Protein AF-A0A7C4ZET2-F1 (afdb_monomer_lite)

Foldseek 3Di:
DWDKDKDKDQAQPDDDVVVVLVVLQVVVCVVLVHPDGKAWDDWDADNVRNIIIIMTTDDPDSPNPDPPDDPPPPPPDDDDD

pLDDT: mean 77.49, std 18.08, range [42.91, 95.31]

Radius of gyration: 20.25 Å; chains: 1; bounding box: 26×53×65 Å

Sequence (81 aa):
MVRLKALVVVGDGLEDYGDLLAVGRAEAKRMLRTHENVNVKDILYSAKCGVHIIVFEVPEKVVADPPKDVKRAGLRLKPNP

Secondary structure (DSSP, 8-state):
-PEEEEEEEE--S---HHHHHHHHHHHHHHHTT--SPP-EEEEEEETTTTEEEEEEEE-S----PPP----------PPP-

Structure (mmCIF, N/CA/C/O backbone):
data_AF-A0A7C4ZET2-F1
#
_entry.id   AF-A0A7C4ZET2-F1
#
loop_
_atom_site.group_PDB
_atom_site.id
_atom_site.type_symbol
_atom_site.label_atom_id
_atom_site.label_alt_id
_atom_site.label_comp_id
_atom_site.label_asym_id
_atom_site.label_entity_id
_atom_site.label_seq_id
_atom_site.pdbx_PDB_ins_code
_atom_site.Cartn_x
_atom_site.Cartn_y
_atom_site.Cartn_z
_atom_site.occupancy
_atom_site.B_iso_or_equiv
_atom_site.auth_seq_id
_atom_site.auth_comp_id
_atom_site.auth_asym_id
_atom_site.auth_atom_id
_atom_site.pdbx_PDB_model_num
ATOM 1 N N . MET A 1 1 ? -12.394 -12.823 9.199 1.00 67.12 1 MET A N 1
ATOM 2 C CA . MET A 1 1 ? -12.018 -12.550 7.790 1.00 67.12 1 MET A CA 1
ATOM 3 C C . MET A 1 1 ? -11.204 -11.274 7.771 1.00 67.12 1 MET A C 1
ATOM 5 O O . MET A 1 1 ? -11.684 -10.276 8.290 1.00 67.12 1 MET A O 1
ATOM 9 N N . VAL A 1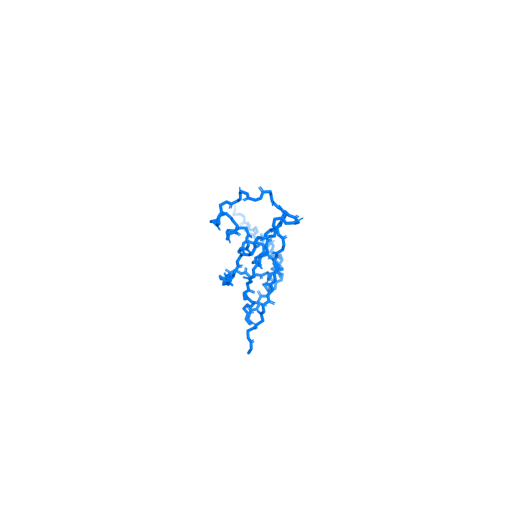 2 ? -10.000 -11.297 7.203 1.00 79.56 2 VAL A N 1
ATOM 10 C CA . VAL A 1 2 ? -9.161 -10.095 7.104 1.00 79.56 2 VAL A CA 1
ATOM 11 C C . VAL A 1 2 ? -9.665 -9.224 5.952 1.00 79.56 2 VAL A C 1
ATOM 13 O O . VAL A 1 2 ? -9.863 -9.724 4.845 1.00 79.56 2 VAL A O 1
ATOM 16 N N . ARG A 1 3 ? -9.899 -7.931 6.201 1.00 89.31 3 ARG A N 1
ATOM 17 C CA . ARG A 1 3 ? -10.252 -6.968 5.146 1.00 89.31 3 ARG A CA 1
ATOM 18 C C . ARG A 1 3 ? -8.981 -6.378 4.547 1.00 89.31 3 ARG A C 1
ATOM 20 O O . ARG A 1 3 ? -8.150 -5.859 5.284 1.00 89.31 3 ARG A O 1
ATOM 27 N N . LEU A 1 4 ? -8.857 -6.431 3.224 1.00 92.62 4 LEU A N 1
ATOM 28 C CA . LEU A 1 4 ? -7.748 -5.826 2.488 1.00 92.62 4 LEU A CA 1
ATOM 29 C C . LEU A 1 4 ? -8.193 -4.525 1.818 1.00 92.62 4 LEU A C 1
ATOM 31 O O . LEU A 1 4 ? -9.342 -4.390 1.392 1.00 92.62 4 LEU A O 1
ATOM 35 N N . LYS A 1 5 ? -7.267 -3.575 1.714 1.00 93.75 5 LYS A N 1
ATOM 36 C CA . LYS A 1 5 ? -7.381 -2.375 0.882 1.00 93.75 5 LYS A CA 1
ATOM 37 C C . LYS A 1 5 ? -6.131 -2.228 0.024 1.00 93.75 5 LYS A C 1
ATOM 39 O O . LYS A 1 5 ? -5.093 -2.806 0.335 1.00 93.75 5 LYS A O 1
ATOM 44 N N . ALA A 1 6 ? -6.254 -1.454 -1.049 1.00 94.25 6 ALA A N 1
ATOM 45 C CA . ALA A 1 6 ? -5.152 -1.145 -1.944 1.00 94.25 6 ALA A CA 1
ATOM 46 C C . ALA A 1 6 ? -4.993 0.373 -2.097 1.00 94.25 6 ALA A C 1
ATOM 48 O O . ALA A 1 6 ? -5.991 1.093 -2.191 1.00 94.25 6 ALA A O 1
ATOM 49 N N . LEU A 1 7 ? -3.747 0.839 -2.121 1.00 93.19 7 LEU A N 1
ATOM 50 C CA . LEU A 1 7 ? -3.356 2.194 -2.499 1.00 93.19 7 LEU A CA 1
ATOM 51 C C . LEU A 1 7 ? -2.698 2.130 -3.877 1.00 93.19 7 LEU A C 1
ATOM 53 O O . LEU A 1 7 ? -1.840 1.280 -4.102 1.00 93.19 7 LEU A O 1
ATOM 57 N N . VAL A 1 8 ? -3.089 3.021 -4.783 1.00 92.19 8 VAL A N 1
ATOM 58 C CA . VAL A 1 8 ? -2.433 3.168 -6.085 1.00 92.19 8 VAL A CA 1
A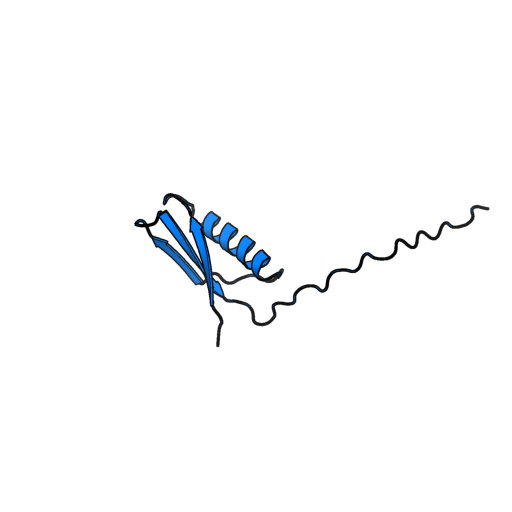TOM 59 C C . VAL A 1 8 ? -1.523 4.386 -6.017 1.00 92.19 8 VAL A C 1
ATOM 61 O O . VAL A 1 8 ? -1.993 5.494 -5.765 1.00 92.19 8 VAL A O 1
ATOM 64 N N . VAL A 1 9 ? -0.234 4.163 -6.232 1.00 88.75 9 VAL A N 1
ATOM 65 C CA . VAL A 1 9 ? 0.807 5.184 -6.318 1.00 88.75 9 VAL A CA 1
ATOM 66 C C . VAL A 1 9 ? 1.230 5.269 -7.778 1.00 88.75 9 VAL A C 1
ATOM 68 O O . VAL A 1 9 ? 1.558 4.255 -8.391 1.00 88.75 9 VAL A O 1
ATOM 71 N N . VAL A 1 10 ? 1.162 6.461 -8.361 1.00 87.69 10 VAL A N 1
ATOM 72 C CA . VAL A 1 10 ? 1.631 6.698 -9.731 1.00 87.69 10 VAL A CA 1
ATOM 73 C C . VAL A 1 10 ? 3.115 7.024 -9.654 1.00 87.69 10 VAL A C 1
ATOM 75 O O . VAL A 1 10 ? 3.477 7.962 -8.950 1.00 87.69 10 VAL A O 1
ATOM 78 N N . GLY A 1 11 ? 3.942 6.256 -10.359 1.00 77.69 11 GLY A N 1
ATOM 79 C CA . GLY A 1 11 ? 5.395 6.375 -10.312 1.00 77.69 11 GLY A CA 1
ATOM 80 C C . GLY A 1 11 ? 6.054 5.631 -11.472 1.00 77.69 11 GLY A C 1
ATOM 81 O O . GLY A 1 11 ? 5.620 4.552 -11.887 1.00 77.69 11 GLY A O 1
ATOM 82 N N . ASP A 1 12 ? 7.103 6.219 -12.024 1.00 68.06 12 ASP A N 1
ATOM 83 C CA . ASP A 1 12 ? 7.856 5.753 -13.182 1.00 68.06 12 ASP A CA 1
ATOM 84 C C . ASP A 1 12 ? 8.949 4.744 -12.791 1.00 68.06 12 ASP A C 1
ATOM 86 O O . ASP A 1 12 ? 10.139 4.938 -13.008 1.00 68.06 12 ASP A O 1
ATOM 90 N N . GLY A 1 13 ? 8.516 3.609 -12.231 1.00 63.50 13 GLY A N 1
ATOM 91 C CA . GLY A 1 13 ? 9.234 2.326 -12.232 1.00 63.50 13 GLY A CA 1
ATOM 92 C C . GLY A 1 13 ? 10.517 2.208 -11.401 1.00 63.50 13 GLY A C 1
ATOM 93 O O . GLY A 1 13 ? 11.024 1.095 -11.263 1.00 63.50 13 GLY A O 1
ATOM 94 N N . LEU A 1 14 ? 11.025 3.303 -10.836 1.00 60.31 14 LEU A N 1
ATOM 95 C CA . LEU A 1 14 ? 12.221 3.358 -9.991 1.00 60.31 14 LEU A CA 1
ATOM 96 C C . LEU A 1 14 ? 11.905 4.051 -8.661 1.00 60.31 14 LEU A C 1
ATOM 98 O O . LEU A 1 14 ? 12.473 5.087 -8.331 1.00 60.31 14 LEU A O 1
ATOM 102 N N . GLU A 1 15 ? 11.006 3.459 -7.881 1.00 64.19 15 GLU A N 1
ATOM 103 C CA . GLU A 1 15 ? 10.897 3.781 -6.458 1.00 64.19 15 GLU A CA 1
ATOM 104 C C . GLU A 1 15 ? 11.530 2.650 -5.640 1.00 64.19 15 GLU A C 1
ATOM 106 O O . GLU A 1 15 ? 11.294 1.466 -5.903 1.00 64.19 15 GLU A O 1
ATOM 111 N N . ASP A 1 16 ? 12.373 3.006 -4.665 1.00 82.44 16 ASP A N 1
ATOM 112 C CA . ASP A 1 16 ? 12.889 2.053 -3.684 1.00 82.44 16 ASP A CA 1
ATOM 113 C C . ASP A 1 16 ? 11.690 1.391 -2.984 1.00 82.44 16 ASP A C 1
ATOM 115 O O . ASP A 1 16 ? 10.776 2.067 -2.502 1.00 82.44 16 ASP A O 1
ATOM 119 N N . TYR A 1 17 ? 11.676 0.057 -2.914 1.00 81.81 17 TYR A N 1
ATOM 120 C CA . TYR A 1 17 ? 10.635 -0.680 -2.192 1.00 81.81 17 TYR A CA 1
ATOM 121 C C . TYR A 1 17 ? 10.508 -0.207 -0.736 1.00 81.81 17 TYR A C 1
ATOM 123 O O . TYR A 1 17 ? 9.411 -0.252 -0.174 1.00 81.81 17 TYR A O 1
ATOM 131 N N . GLY A 1 18 ? 11.599 0.267 -0.125 1.00 87.38 18 GLY A N 1
ATOM 132 C CA . GLY A 1 18 ? 11.590 0.899 1.192 1.00 87.38 18 GLY A CA 1
ATOM 133 C C . GLY A 1 18 ? 10.731 2.165 1.241 1.00 87.38 18 GLY A C 1
ATOM 134 O O . GLY A 1 18 ? 9.905 2.308 2.149 1.00 87.38 18 GLY A O 1
ATOM 135 N N . ASP A 1 19 ? 10.861 3.036 0.243 1.00 88.00 19 ASP A N 1
ATOM 136 C CA . ASP A 1 19 ? 10.097 4.281 0.142 1.00 88.00 19 ASP A CA 1
ATOM 137 C C . ASP A 1 19 ? 8.621 4.001 -0.147 1.00 88.00 19 ASP A C 1
ATOM 139 O O . ASP A 1 19 ? 7.744 4.527 0.542 1.00 88.00 19 ASP A O 1
ATOM 143 N N . LEU A 1 20 ? 8.330 3.075 -1.066 1.00 89.88 20 LEU A N 1
ATOM 144 C CA . LEU A 1 20 ? 6.965 2.618 -1.342 1.00 89.88 20 LEU A CA 1
ATOM 145 C C . LEU A 1 20 ? 6.292 2.053 -0.086 1.00 89.88 20 LEU A C 1
ATOM 147 O O . LEU A 1 20 ? 5.132 2.358 0.196 1.00 89.88 20 LEU A O 1
ATOM 151 N N . LEU A 1 21 ? 7.011 1.265 0.717 1.00 91.62 21 LEU A N 1
ATOM 152 C CA . LEU A 1 21 ? 6.505 0.767 1.997 1.00 91.62 21 LEU A CA 1
ATOM 153 C C . LEU A 1 21 ? 6.222 1.905 2.984 1.00 91.62 21 LEU A C 1
ATOM 155 O O . LEU A 1 21 ? 5.207 1.863 3.689 1.00 91.62 21 LEU A O 1
ATOM 159 N N . ALA A 1 22 ? 7.099 2.906 3.059 1.00 91.19 22 ALA A N 1
ATOM 160 C CA . ALA A 1 22 ? 6.927 4.058 3.938 1.00 91.19 22 ALA A CA 1
ATOM 161 C C . ALA A 1 22 ? 5.707 4.900 3.531 1.00 91.19 22 ALA A C 1
ATOM 163 O O . ALA A 1 22 ? 4.851 5.175 4.378 1.00 91.19 22 ALA A O 1
ATOM 164 N N . VAL A 1 23 ? 5.578 5.223 2.241 1.00 90.25 23 VAL A N 1
ATOM 165 C CA . VAL A 1 23 ? 4.432 5.940 1.658 1.00 90.25 23 VAL A CA 1
ATOM 166 C C . VAL A 1 23 ? 3.145 5.155 1.879 1.00 90.25 23 VAL A C 1
ATOM 168 O O . VAL A 1 23 ? 2.181 5.684 2.435 1.00 90.25 23 VAL A O 1
ATOM 171 N N . GLY A 1 24 ? 3.147 3.865 1.537 1.00 92.12 24 GLY A N 1
ATOM 172 C CA . GLY A 1 24 ? 2.004 2.977 1.710 1.00 92.12 24 GLY A CA 1
ATOM 173 C C . GLY A 1 24 ? 1.508 2.934 3.150 1.00 92.12 24 GLY A C 1
ATOM 174 O O . GLY A 1 24 ? 0.309 3.046 3.400 1.00 92.12 24 GLY A O 1
ATOM 175 N N . ARG A 1 25 ? 2.421 2.837 4.123 1.00 92.25 25 ARG A N 1
ATOM 176 C CA . ARG A 1 25 ? 2.074 2.865 5.551 1.00 92.25 25 ARG A CA 1
ATOM 177 C C . ARG A 1 25 ? 1.547 4.225 5.990 1.00 92.25 25 ARG A C 1
ATOM 179 O O . ARG A 1 25 ? 0.564 4.261 6.728 1.00 92.25 25 ARG A O 1
ATOM 186 N N . ALA A 1 26 ? 2.183 5.319 5.581 1.00 91.81 26 ALA A N 1
ATOM 187 C CA . ALA A 1 26 ? 1.773 6.667 5.963 1.00 91.81 26 ALA A CA 1
ATOM 188 C C . ALA A 1 26 ? 0.362 6.990 5.447 1.00 91.81 26 ALA A C 1
ATOM 190 O O . ALA A 1 26 ? -0.511 7.380 6.227 1.00 91.81 26 ALA A O 1
ATOM 191 N N . GLU A 1 27 ? 0.108 6.739 4.162 1.00 92.44 27 GLU A N 1
ATOM 192 C CA . GLU A 1 27 ? -1.196 6.979 3.546 1.00 92.44 27 GLU A CA 1
ATOM 193 C C . GLU A 1 27 ? -2.261 6.010 4.067 1.00 92.44 27 GLU A C 1
ATOM 195 O O . GLU A 1 27 ? -3.370 6.437 4.388 1.00 92.44 27 GLU A O 1
ATOM 200 N N . ALA A 1 28 ? -1.935 4.731 4.282 1.00 92.12 28 ALA A N 1
ATOM 201 C CA . ALA A 1 28 ? -2.879 3.799 4.894 1.00 92.12 28 ALA A CA 1
ATOM 202 C C . ALA A 1 28 ? -3.267 4.219 6.320 1.00 92.12 28 ALA A C 1
ATOM 204 O O . ALA A 1 28 ? -4.453 4.213 6.654 1.00 92.12 28 ALA A O 1
ATOM 205 N N . LYS A 1 29 ? -2.305 4.645 7.154 1.00 91.62 29 LYS A N 1
ATOM 206 C CA . LYS A 1 29 ? -2.580 5.174 8.503 1.00 91.62 29 LYS A CA 1
ATOM 207 C C . LYS A 1 29 ? -3.480 6.403 8.450 1.00 91.62 29 LYS A C 1
ATOM 209 O O . LYS A 1 29 ? -4.435 6.494 9.219 1.00 91.62 29 LYS A O 1
ATOM 214 N N . ARG A 1 30 ? -3.225 7.316 7.510 1.00 90.31 30 ARG A N 1
ATOM 215 C CA . ARG A 1 30 ? -4.038 8.518 7.287 1.00 90.31 30 ARG A CA 1
ATOM 216 C C . ARG A 1 30 ? -5.463 8.173 6.852 1.00 90.31 30 ARG A C 1
ATOM 218 O O . ARG A 1 30 ? -6.416 8.662 7.455 1.00 90.31 30 ARG A O 1
ATOM 225 N N . MET A 1 31 ? -5.621 7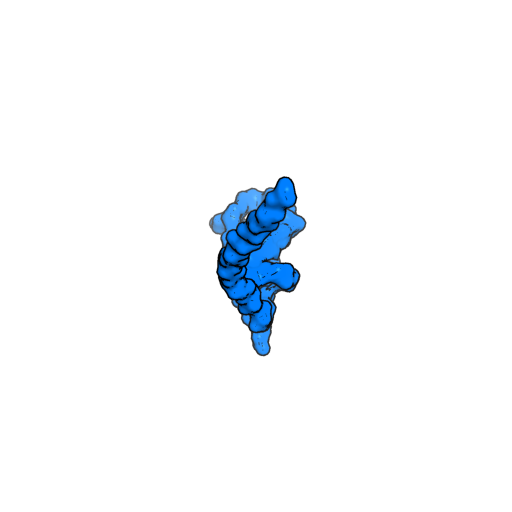.306 5.852 1.00 88.94 31 MET A N 1
ATOM 226 C CA . MET A 1 31 ? -6.923 6.848 5.349 1.00 88.94 31 MET A CA 1
ATOM 227 C C . MET A 1 31 ? -7.738 6.133 6.425 1.00 88.94 31 MET A C 1
ATOM 229 O O . MET A 1 31 ? -8.956 6.293 6.501 1.00 88.94 31 MET A O 1
ATOM 233 N N . LEU A 1 32 ? -7.066 5.329 7.244 1.00 88.31 32 LEU A N 1
ATOM 234 C CA . LEU A 1 32 ? -7.673 4.589 8.338 1.00 88.31 32 LEU A CA 1
ATOM 235 C C . LEU A 1 32 ? -7.745 5.401 9.634 1.00 88.31 32 LEU A C 1
ATOM 237 O O . LEU A 1 32 ? -8.253 4.875 10.607 1.00 88.31 32 LEU A O 1
ATOM 241 N N . ARG A 1 33 ? -7.258 6.648 9.681 1.00 88.69 33 ARG A N 1
ATOM 242 C CA . ARG A 1 33 ? -7.208 7.481 10.898 1.00 88.69 33 ARG A CA 1
ATOM 243 C C . ARG A 1 33 ? -6.702 6.714 12.127 1.00 88.69 33 ARG A C 1
ATOM 245 O O . ARG A 1 33 ? -7.298 6.795 13.195 1.00 88.69 33 ARG A O 1
ATOM 252 N N . THR A 1 34 ? -5.631 5.941 11.957 1.00 83.56 34 THR A N 1
ATOM 253 C CA . THR A 1 34 ? -5.075 5.087 13.012 1.00 83.56 34 THR A CA 1
ATOM 254 C C . THR A 1 34 ? -3.599 5.375 13.240 1.00 83.56 34 THR A C 1
ATOM 256 O O . THR A 1 34 ? -2.849 5.679 12.310 1.00 83.56 34 THR A O 1
ATOM 259 N N . HIS A 1 35 ? -3.175 5.240 14.493 1.00 83.94 35 HIS A N 1
ATOM 260 C CA . HIS A 1 35 ? -1.766 5.240 14.877 1.00 83.94 35 HIS A CA 1
ATOM 261 C C . HIS A 1 35 ? -1.163 3.827 14.890 1.00 83.94 35 HIS A C 1
ATOM 263 O O . HIS A 1 35 ? 0.062 3.686 14.948 1.00 83.94 35 HIS A O 1
ATOM 269 N N . GLU A 1 36 ? -2.000 2.789 14.790 1.00 85.50 36 GLU A N 1
ATOM 270 C CA . GLU A 1 36 ? -1.562 1.397 14.743 1.00 85.50 36 GLU A CA 1
ATOM 271 C C . GLU A 1 36 ? -0.709 1.113 13.504 1.00 85.50 36 GLU A C 1
ATOM 273 O O . GLU A 1 36 ? -0.796 1.781 12.469 1.00 85.50 36 GLU A O 1
ATOM 278 N N . ASN A 1 37 ? 0.151 0.102 13.610 1.00 84.56 37 ASN A N 1
ATOM 279 C CA . ASN A 1 37 ? 0.962 -0.322 12.480 1.00 84.56 37 ASN A CA 1
ATOM 280 C C . ASN A 1 37 ? 0.106 -1.060 11.454 1.00 84.56 37 ASN A C 1
ATOM 282 O O . ASN A 1 37 ? -0.499 -2.087 11.746 1.00 84.5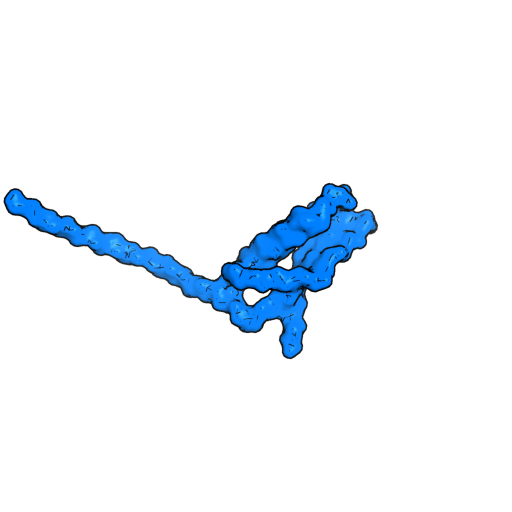6 37 ASN A O 1
ATOM 286 N N . VAL A 1 38 ? 0.101 -0.529 10.233 1.00 89.94 38 VAL A N 1
ATOM 287 C CA . VAL A 1 38 ? -0.563 -1.144 9.087 1.00 89.94 38 VAL A CA 1
ATOM 288 C C . VAL A 1 38 ? 0.341 -2.224 8.502 1.00 89.94 38 VAL A C 1
ATOM 290 O O . VAL A 1 38 ? 1.517 -1.979 8.212 1.00 89.94 38 VAL A O 1
ATOM 293 N N . ASN A 1 39 ? -0.226 -3.412 8.308 1.00 92.31 39 ASN A N 1
ATOM 294 C CA . ASN A 1 39 ? 0.467 -4.539 7.705 1.00 92.31 39 ASN A CA 1
ATOM 295 C C . ASN A 1 39 ? 0.332 -4.493 6.178 1.00 92.31 39 ASN A C 1
ATOM 297 O O . ASN A 1 39 ? -0.750 -4.740 5.643 1.00 92.31 39 ASN A O 1
ATOM 301 N N . VAL A 1 40 ? 1.422 -4.168 5.482 1.00 92.62 40 VAL A N 1
ATOM 302 C CA . VAL A 1 40 ? 1.493 -4.242 4.014 1.00 92.62 40 VAL A CA 1
ATOM 303 C C . VAL A 1 40 ? 1.744 -5.695 3.624 1.00 92.62 40 VAL A C 1
ATOM 305 O O . VAL A 1 40 ? 2.662 -6.324 4.144 1.00 92.62 40 VAL A O 1
ATOM 308 N N . LYS A 1 41 ? 0.908 -6.231 2.737 1.00 95.00 41 LYS A N 1
ATOM 309 C CA . LYS A 1 41 ? 0.973 -7.618 2.267 1.00 95.00 41 LYS A CA 1
ATOM 310 C C . LYS A 1 41 ? 1.714 -7.770 0.963 1.00 95.00 41 LYS A C 1
ATOM 312 O O . LYS A 1 41 ? 2.379 -8.782 0.787 1.00 95.00 41 LYS A O 1
ATOM 317 N N . ASP A 1 42 ? 1.556 -6.802 0.072 1.00 93.69 42 ASP A N 1
ATOM 318 C CA . ASP A 1 42 ? 2.131 -6.888 -1.259 1.00 93.69 42 ASP A CA 1
ATOM 319 C C . ASP A 1 42 ? 2.298 -5.503 -1.882 1.00 93.69 42 ASP A C 1
ATOM 321 O O . ASP A 1 42 ? 1.579 -4.560 -1.528 1.00 93.69 42 ASP A O 1
ATOM 325 N N . ILE A 1 43 ? 3.238 -5.397 -2.815 1.00 92.06 43 ILE A N 1
ATOM 326 C CA . ILE A 1 43 ? 3.454 -4.225 -3.659 1.00 92.06 43 ILE A CA 1
ATOM 327 C C . ILE A 1 43 ? 3.627 -4.721 -5.090 1.00 92.06 43 ILE A C 1
ATOM 329 O O . ILE A 1 43 ? 4.629 -5.340 -5.437 1.00 92.06 43 ILE A O 1
ATOM 333 N N . LEU A 1 44 ? 2.645 -4.421 -5.931 1.00 92.06 44 LEU A N 1
ATOM 334 C CA . LEU A 1 44 ? 2.615 -4.832 -7.329 1.00 92.06 44 LEU A CA 1
ATOM 335 C C . LEU A 1 44 ? 2.987 -3.651 -8.217 1.00 92.06 44 LEU A C 1
ATOM 337 O O . LEU A 1 44 ? 2.458 -2.561 -8.031 1.00 92.06 44 LEU A O 1
ATOM 341 N N . TYR A 1 45 ? 3.833 -3.863 -9.221 1.00 90.56 45 TYR A N 1
ATOM 342 C CA . TYR A 1 45 ? 4.131 -2.845 -10.228 1.00 90.56 45 TYR A CA 1
ATOM 343 C C . TYR A 1 45 ? 3.472 -3.190 -11.566 1.00 90.56 45 TYR A C 1
ATOM 345 O O . TYR A 1 45 ? 3.639 -4.293 -12.089 1.00 90.56 45 TYR A O 1
ATOM 353 N N . SER A 1 46 ? 2.744 -2.235 -12.148 1.00 88.12 46 SER A N 1
ATOM 354 C CA . SER A 1 46 ? 2.226 -2.325 -13.514 1.00 88.12 46 SER A CA 1
ATOM 355 C C . SER A 1 46 ? 2.988 -1.372 -14.427 1.00 88.12 46 SER A C 1
ATOM 357 O O . SER A 1 46 ? 2.651 -0.192 -14.533 1.00 88.12 46 SER A O 1
ATOM 359 N N . ALA A 1 47 ? 3.958 -1.910 -15.169 1.00 86.06 47 ALA A N 1
ATOM 360 C CA . ALA A 1 47 ? 4.718 -1.154 -16.166 1.00 86.06 47 ALA A CA 1
ATOM 361 C C . ALA A 1 47 ? 3.839 -0.573 -17.285 1.00 86.06 47 ALA A C 1
ATOM 363 O O . ALA A 1 47 ? 4.162 0.462 -17.854 1.00 86.06 47 ALA A O 1
ATOM 364 N N . LYS A 1 48 ? 2.700 -1.216 -17.584 1.00 88.81 48 LYS A N 1
ATOM 365 C CA . LYS A 1 48 ? 1.742 -0.726 -18.588 1.00 88.81 48 LYS A CA 1
ATOM 366 C C . LYS A 1 48 ? 1.111 0.607 -18.196 1.00 88.81 48 LYS A C 1
ATOM 368 O O . LYS A 1 48 ? 0.745 1.376 -19.075 1.00 88.81 48 LYS A O 1
ATOM 373 N N . CYS A 1 49 ? 0.950 0.840 -16.896 1.00 86.62 49 CYS A N 1
ATOM 374 C CA . CYS A 1 49 ? 0.275 2.023 -16.374 1.00 86.62 49 CYS A CA 1
ATOM 375 C C . CYS A 1 49 ? 1.221 2.961 -15.613 1.00 86.62 49 CYS A C 1
ATOM 377 O O . CYS A 1 49 ? 0.782 4.041 -15.238 1.00 86.62 49 CYS A O 1
ATOM 379 N N . GLY A 1 50 ? 2.472 2.557 -15.354 1.00 87.81 50 GLY A N 1
ATOM 380 C CA . GLY A 1 50 ? 3.399 3.312 -14.506 1.00 87.81 50 GLY A CA 1
ATOM 381 C C . GLY A 1 50 ? 2.853 3.495 -13.088 1.00 87.81 50 GLY A C 1
ATOM 382 O O . GLY A 1 50 ? 2.806 4.611 -12.578 1.00 87.81 50 GLY A O 1
ATOM 383 N N . VAL A 1 51 ? 2.329 2.420 -12.485 1.00 90.31 51 VAL A N 1
ATOM 384 C CA . VAL A 1 51 ? 1.756 2.484 -11.131 1.00 90.31 51 VAL A CA 1
ATOM 385 C C . VAL A 1 51 ? 2.244 1.350 -10.246 1.00 90.31 51 VAL A C 1
ATOM 387 O O . VAL A 1 51 ? 2.371 0.204 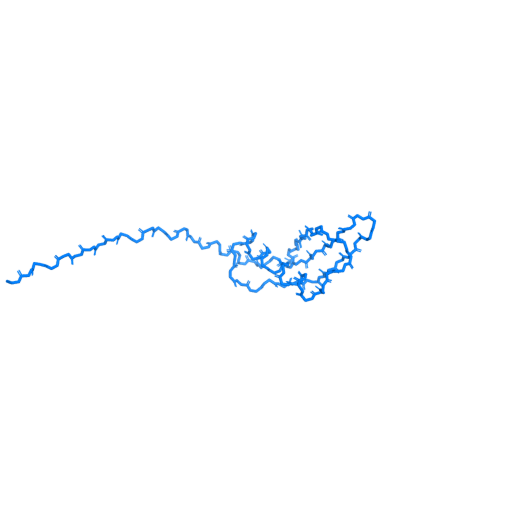-10.687 1.00 90.31 51 VAL A O 1
ATOM 390 N N . HIS A 1 52 ? 2.418 1.674 -8.972 1.00 91.38 52 HIS A N 1
ATOM 391 C CA . HIS A 1 52 ? 2.591 0.736 -7.880 1.00 91.38 52 HIS A CA 1
ATOM 392 C C . HIS A 1 52 ? 1.268 0.581 -7.124 1.00 91.38 52 HIS A C 1
ATOM 394 O O . HIS A 1 52 ? 0.589 1.553 -6.801 1.00 91.38 52 HIS A O 1
ATOM 400 N N . ILE A 1 53 ? 0.877 -0.656 -6.842 1.00 92.69 53 ILE A N 1
ATOM 401 C CA . ILE A 1 53 ? -0.327 -0.998 -6.092 1.00 92.69 53 ILE A CA 1
ATOM 402 C C . ILE A 1 53 ? 0.118 -1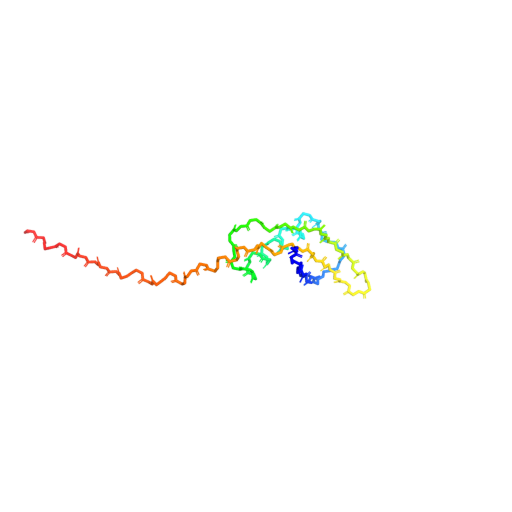.623 -4.779 1.00 92.69 53 ILE A C 1
ATOM 404 O O . ILE A 1 53 ? 0.655 -2.727 -4.762 1.00 92.69 53 ILE A O 1
ATOM 408 N N . ILE A 1 54 ? -0.123 -0.922 -3.679 1.00 94.12 54 ILE A N 1
ATOM 409 C CA . ILE A 1 54 ? 0.253 -1.343 -2.332 1.00 94.12 54 ILE A CA 1
ATOM 410 C C . ILE A 1 54 ? -0.974 -1.954 -1.667 1.00 94.12 54 ILE A C 1
ATOM 412 O O . ILE A 1 54 ? -1.960 -1.257 -1.427 1.00 94.12 54 ILE A O 1
ATOM 416 N N . VAL A 1 55 ? -0.922 -3.242 -1.343 1.00 95.31 55 VAL A N 1
ATOM 417 C CA . VAL A 1 55 ? -2.015 -3.981 -0.700 1.00 95.31 55 VAL A CA 1
ATOM 418 C C . VAL A 1 55 ? -1.737 -4.105 0.793 1.00 95.31 55 VAL A C 1
ATOM 420 O O . VAL A 1 55 ? -0.658 -4.537 1.193 1.00 95.31 55 VAL A O 1
ATOM 423 N N . PHE A 1 56 ? -2.707 -3.760 1.638 1.00 94.56 56 PHE A N 1
ATOM 424 C CA . PHE A 1 56 ? -2.548 -3.781 3.092 1.00 94.56 56 PHE A CA 1
ATOM 425 C C . PHE A 1 56 ? -3.792 -4.275 3.837 1.00 94.56 56 PHE A C 1
ATOM 427 O O . PHE A 1 56 ? -4.924 -4.170 3.355 1.00 94.56 56 PHE A O 1
ATOM 434 N N . GLU A 1 57 ? -3.577 -4.812 5.039 1.00 93.31 57 GLU A N 1
ATOM 435 C CA . GLU A 1 57 ? -4.646 -5.230 5.947 1.00 93.31 57 GLU A CA 1
ATOM 436 C C . GLU A 1 57 ? -5.261 -4.032 6.669 1.00 93.31 57 GLU A C 1
ATOM 438 O O . GLU A 1 57 ? -4.563 -3.154 7.179 1.00 93.31 57 GLU A O 1
ATOM 443 N N . VAL A 1 58 ? -6.590 -4.029 6.757 1.00 89.62 58 VAL A N 1
ATOM 444 C CA . VAL A 1 58 ? -7.340 -3.091 7.586 1.00 89.62 58 VAL A CA 1
ATOM 445 C C . VAL A 1 58 ? -7.469 -3.690 8.991 1.00 89.62 58 VAL A C 1
ATOM 447 O O . VAL A 1 58 ? -8.147 -4.712 9.135 1.00 89.62 58 VAL A O 1
ATOM 450 N N . PRO A 1 59 ? -6.859 -3.081 10.023 1.00 81.94 59 PRO A N 1
ATOM 451 C CA . PRO A 1 59 ? -7.031 -3.519 11.401 1.00 81.94 59 PRO A CA 1
ATOM 452 C C . PRO A 1 59 ? -8.505 -3.417 11.811 1.00 81.94 59 PRO A C 1
ATOM 454 O O . PRO A 1 59 ? -9.213 -2.484 11.429 1.00 81.94 59 PRO A O 1
ATOM 457 N N . GLU A 1 60 ? -8.992 -4.386 12.588 1.00 73.62 60 GLU A N 1
ATOM 458 C CA . GLU A 1 60 ? -10.408 -4.452 12.986 1.00 73.62 60 GLU A CA 1
ATOM 459 C C . GLU A 1 60 ? -10.826 -3.285 13.894 1.00 73.62 60 GLU A C 1
ATOM 461 O O . GLU A 1 60 ? -11.993 -2.890 13.898 1.00 73.62 60 GLU A O 1
ATOM 466 N N . LYS A 1 61 ? -9.870 -2.694 14.620 1.00 63.88 61 LYS A N 1
ATOM 467 C CA . LYS A 1 61 ? -10.066 -1.529 15.486 1.00 63.88 61 LYS A CA 1
ATOM 468 C C . LYS A 1 61 ? -9.498 -0.275 14.830 1.00 63.88 61 LYS A C 1
ATOM 470 O O . LYS A 1 61 ? -8.476 0.264 15.231 1.00 63.88 61 LYS A O 1
ATOM 475 N N . VAL A 1 62 ? -10.209 0.235 13.832 1.00 57.50 62 VAL A N 1
ATOM 476 C CA . VAL A 1 62 ? -10.032 1.625 13.407 1.00 57.50 62 VAL A CA 1
ATOM 477 C C . VAL A 1 62 ? -10.692 2.513 14.462 1.00 57.50 62 VAL A C 1
ATOM 479 O O . VAL A 1 62 ? -11.849 2.911 14.332 1.00 57.50 62 VAL A O 1
ATOM 482 N N . VAL A 1 63 ? -9.987 2.758 15.568 1.00 53.09 63 VAL A N 1
ATOM 483 C CA . VAL A 1 63 ? -10.393 3.776 16.537 1.00 53.09 63 VAL A CA 1
ATOM 484 C C . VAL A 1 63 ? -10.100 5.108 15.868 1.00 53.09 63 VAL A C 1
ATOM 486 O O . VAL A 1 63 ? -8.977 5.598 15.912 1.00 53.09 63 VAL A O 1
ATOM 489 N N . ALA A 1 64 ? -11.098 5.672 15.188 1.00 50.81 64 ALA A N 1
ATOM 490 C CA . ALA A 1 64 ? -11.069 7.096 14.924 1.00 50.81 64 ALA A CA 1
ATOM 491 C C . ALA A 1 64 ? -10.944 7.761 16.295 1.00 50.81 64 ALA A C 1
ATOM 493 O O . ALA A 1 64 ? -11.863 7.638 17.109 1.00 50.81 64 ALA A O 1
ATOM 494 N N . ASP A 1 65 ? -9.802 8.393 16.573 1.00 48.88 65 ASP A N 1
ATOM 495 C CA . ASP A 1 65 ? -9.700 9.253 17.743 1.00 48.88 65 ASP A CA 1
ATOM 496 C C . ASP A 1 65 ? -10.913 10.194 17.696 1.00 48.88 65 ASP A C 1
ATOM 498 O O . ASP A 1 65 ? -11.135 10.847 16.662 1.00 48.88 65 ASP A O 1
ATOM 502 N N . PRO A 1 66 ? -11.752 10.236 18.748 1.00 47.06 66 PRO A N 1
ATOM 503 C CA . PRO A 1 66 ? -12.804 11.230 18.799 1.00 47.06 66 PRO A CA 1
ATOM 504 C C . PRO A 1 66 ? -12.136 12.599 18.633 1.00 47.06 66 PRO A C 1
ATOM 506 O O . PRO A 1 66 ? -11.023 12.791 19.142 1.00 47.06 66 PRO A O 1
ATOM 509 N N . PRO A 1 67 ? -12.755 13.545 17.902 1.00 49.94 67 PRO A N 1
ATOM 510 C CA . PRO A 1 67 ? -12.208 14.886 17.801 1.00 49.94 67 PRO A CA 1
ATOM 511 C C . PRO A 1 67 ? -11.927 15.364 19.224 1.00 49.94 67 PRO A C 1
ATOM 513 O O . PRO A 1 67 ? -12.826 15.385 20.063 1.00 49.94 67 PRO A O 1
ATOM 516 N N . LYS A 1 68 ? -10.653 15.646 19.527 1.00 50.22 68 LYS A N 1
ATOM 517 C CA . LYS A 1 68 ? -10.277 16.265 20.795 1.00 50.22 68 LYS A CA 1
ATOM 518 C C . LYS A 1 68 ? -10.930 17.634 20.793 1.00 50.22 68 LYS A C 1
ATOM 520 O O . LYS A 1 68 ? -10.365 18.584 20.254 1.00 50.22 68 LYS A O 1
ATOM 525 N N . ASP A 1 69 ? -12.126 17.701 21.367 1.00 45.62 69 ASP A N 1
ATOM 526 C CA . ASP A 1 69 ? -12.767 18.945 21.733 1.00 45.62 69 ASP A CA 1
ATOM 527 C C . ASP A 1 69 ? -11.723 19.800 22.437 1.00 45.62 69 ASP A C 1
ATOM 529 O O . ASP A 1 69 ? -11.060 19.383 23.396 1.00 45.62 69 ASP A O 1
ATOM 533 N N . VAL A 1 70 ? -11.538 20.978 21.856 1.00 49.44 70 VAL A N 1
ATOM 534 C CA . VAL A 1 70 ? -10.651 22.040 22.291 1.00 49.44 70 VAL A CA 1
ATOM 535 C C . VAL A 1 70 ? -10.817 22.185 23.799 1.00 49.44 70 VAL A C 1
ATOM 537 O O . VAL A 1 70 ? -11.843 22.665 24.285 1.00 49.44 70 VAL A O 1
ATOM 540 N N . LYS A 1 71 ? -9.821 21.716 24.561 1.00 43.97 71 LYS A N 1
ATOM 541 C CA . LYS A 1 71 ? -9.789 21.910 26.008 1.00 43.97 71 LYS A CA 1
ATOM 542 C C . LYS A 1 71 ? -9.944 23.404 26.254 1.00 43.97 71 LYS A C 1
ATOM 544 O O . LYS A 1 71 ? -9.066 24.181 25.887 1.00 43.97 71 LYS A O 1
ATOM 549 N N . ARG A 1 72 ? -11.071 23.774 26.872 1.00 42.91 72 ARG A N 1
ATOM 550 C CA . ARG A 1 72 ? -11.313 25.072 27.505 1.00 42.91 72 ARG A CA 1
ATOM 551 C C . ARG A 1 72 ? -10.001 25.581 28.092 1.00 42.91 72 ARG A C 1
ATOM 553 O O . ARG A 1 72 ? -9.491 25.002 29.053 1.00 42.91 72 ARG A O 1
ATOM 560 N N . ALA A 1 73 ? -9.483 26.666 27.526 1.00 43.75 73 ALA A N 1
ATOM 561 C CA . ALA A 1 73 ? -8.460 27.482 28.151 1.00 43.75 73 ALA A CA 1
ATOM 562 C C . ALA A 1 73 ? -9.076 28.133 29.400 1.00 43.75 73 ALA A C 1
ATOM 564 O O . ALA A 1 73 ? -9.498 29.284 29.396 1.00 43.75 73 ALA A O 1
ATOM 565 N N . GLY A 1 74 ? -9.184 27.358 30.479 1.00 43.91 74 GLY A N 1
ATOM 566 C CA . GLY A 1 74 ? -9.425 27.857 31.822 1.00 43.91 74 GLY A CA 1
ATOM 567 C C . GLY A 1 74 ? -8.141 28.479 32.352 1.00 43.91 74 GLY A C 1
ATOM 568 O O . GLY A 1 74 ? -7.488 27.906 33.220 1.00 43.91 74 GLY A O 1
ATOM 569 N N . LEU A 1 75 ? -7.766 29.639 31.812 1.00 43.78 75 LEU A N 1
ATOM 570 C CA . LEU A 1 75 ? -6.787 30.529 32.426 1.00 43.78 75 LEU A CA 1
ATOM 571 C C . LEU A 1 75 ? -7.416 31.083 33.712 1.00 43.78 75 LEU A C 1
ATOM 573 O O . LEU A 1 75 ? -8.063 32.126 33.722 1.00 43.78 75 LEU A O 1
ATOM 577 N N . ARG A 1 76 ? -7.254 30.349 34.819 1.00 50.47 76 ARG A N 1
ATOM 578 C CA . ARG A 1 76 ? -7.377 30.919 36.164 1.00 50.47 76 ARG A CA 1
ATOM 579 C C . ARG A 1 76 ? -6.236 31.922 36.334 1.00 50.47 76 ARG A C 1
ATOM 581 O O . ARG A 1 76 ? -5.127 31.541 36.699 1.00 50.47 76 ARG A O 1
ATOM 588 N N . LEU A 1 77 ? -6.512 33.196 36.074 1.00 48.31 77 LEU A N 1
ATOM 589 C CA . LEU A 1 77 ? -5.701 34.281 36.613 1.00 48.31 77 LEU A CA 1
ATOM 590 C C . LEU A 1 77 ? -5.888 34.263 38.135 1.00 48.31 77 LEU A C 1
ATOM 592 O O . LEU A 1 77 ? -6.993 34.468 38.637 1.00 48.31 77 LEU A O 1
ATOM 596 N N . LYS A 1 78 ? -4.822 33.936 38.869 1.00 49.78 78 LYS A N 1
ATOM 597 C CA . LYS A 1 78 ? -4.768 34.194 40.312 1.00 49.78 78 LYS A CA 1
ATOM 598 C C . LYS A 1 78 ? -4.810 35.717 40.513 1.00 49.78 78 LYS A C 1
ATOM 600 O O . LYS A 1 78 ? -4.101 36.408 39.782 1.00 49.78 78 LYS A O 1
ATOM 605 N N . PRO A 1 79 ? -5.574 36.253 41.479 1.00 48.84 79 PRO A N 1
ATOM 606 C CA . PRO A 1 79 ? -5.358 37.623 41.921 1.00 48.84 79 PRO A CA 1
ATOM 607 C C . PRO A 1 79 ? -3.975 37.678 42.578 1.00 48.84 79 PRO A C 1
ATOM 609 O O . PRO A 1 79 ? -3.666 36.835 43.424 1.00 48.84 79 PRO A O 1
ATOM 612 N N . ASN A 1 80 ? -3.132 38.612 42.143 1.00 50.22 80 ASN A N 1
ATOM 613 C CA . ASN A 1 80 ? -1.870 38.889 42.823 1.00 50.22 80 ASN A CA 1
ATOM 614 C C . ASN A 1 80 ? -2.160 39.690 44.112 1.00 50.22 80 ASN A C 1
ATOM 616 O O . ASN A 1 80 ? -3.120 40.467 44.102 1.00 50.22 80 ASN A O 1
ATOM 620 N N . PRO A 1 81 ? -1.387 39.472 45.192 1.00 60.88 81 PRO A N 1
ATOM 621 C CA . PRO A 1 81 ? -1.528 40.182 46.464 1.00 60.88 81 PRO A CA 1
ATOM 622 C C . PRO A 1 81 ? -1.116 41.656 46.383 1.00 60.88 81 PRO A C 1
ATOM 624 O O . PRO A 1 81 ? -0.303 42.001 45.492 1.00 60.88 81 PRO A O 1
#